Protein AF-A0A844I0W6-F1 (afdb_monomer_lite)

Radius of gyration: 35.74 Å; chains: 1; bounding box: 104×23×73 Å

Organism: NCBI:txid1033846

Foldseek 3Di:
DVVVVVVVVVVVVVVVVVVVCVVVPDDPPPPPPPPPPDDDDDDDDDPPCPDDDDDDDDPDDDPPDPDPDDDDDDPVPVVVVDPDDVQQVVLVVVCVVPVDCVSNDPVVPPD

Secondary structure (DSSP, 8-state):
-HHHHHHHHHHHHHHHHHHHHHHHH---------------------TT--S------PPPPPP-PPPPPPPPP-TT-HHHHSPPPHHHHHHHHHHHHH--GGGG-GGGG--

pLDDT: mean 70.68, std 12.09, range [37.16, 93.5]

Structure (mmCIF, N/CA/C/O backbone):
data_AF-A0A844I0W6-F1
#
_entry.id   AF-A0A844I0W6-F1
#
loop_
_atom_site.group_PDB
_atom_site.id
_atom_site.type_symbol
_atom_site.label_atom_id
_atom_site.label_alt_id
_atom_site.label_comp_id
_atom_site.label_asym_id
_atom_site.label_entity_id
_atom_site.label_seq_id
_atom_site.pdbx_PDB_ins_code
_atom_site.Cartn_x
_atom_site.Cartn_y
_atom_site.Cartn_z
_atom_site.occupancy
_atom_site.B_iso_or_equiv
_atom_site.auth_seq_id
_atom_site.auth_comp_id
_atom_site.auth_asym_id
_atom_site.auth_atom_id
_atom_site.pdbx_PDB_model_num
ATOM 1 N N . MET A 1 1 ? -77.695 -0.390 -29.516 1.00 56.06 1 MET A N 1
ATOM 2 C CA . MET A 1 1 ? -76.429 -1.145 -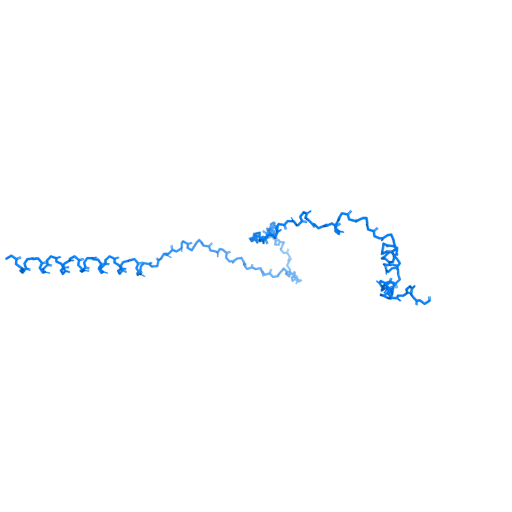29.345 1.00 56.06 1 MET A CA 1
ATOM 3 C C . MET A 1 1 ? -75.195 -0.254 -29.162 1.00 56.06 1 MET A C 1
ATOM 5 O O . MET A 1 1 ? -74.336 -0.632 -28.380 1.00 56.06 1 MET A O 1
ATOM 9 N N . VAL A 1 2 ? -75.105 0.920 -29.805 1.00 57.12 2 VAL A N 1
ATOM 10 C CA . VAL A 1 2 ? -73.915 1.806 -29.754 1.00 57.12 2 VAL A CA 1
ATOM 11 C C . VAL A 1 2 ? -73.642 2.415 -28.362 1.00 57.12 2 VAL A C 1
ATOM 13 O O . VAL A 1 2 ? -72.496 2.450 -27.922 1.00 57.12 2 VAL A O 1
ATOM 16 N N . GLU A 1 3 ? -74.681 2.816 -27.621 1.00 59.34 3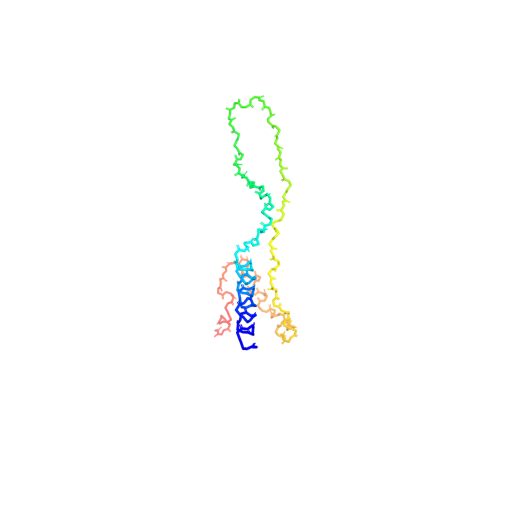 GLU A N 1
ATOM 17 C CA . GLU A 1 3 ? -74.526 3.442 -26.290 1.00 59.34 3 GLU A CA 1
ATOM 18 C C . GLU A 1 3 ? -73.941 2.495 -25.226 1.00 59.34 3 GLU A C 1
ATOM 20 O O . GLU A 1 3 ? -73.113 2.895 -24.409 1.00 59.34 3 GLU A O 1
ATOM 25 N N . ILE A 1 4 ? -74.288 1.204 -25.284 1.00 63.12 4 ILE A N 1
ATOM 26 C CA . ILE A 1 4 ? -73.790 0.187 -24.340 1.00 63.12 4 ILE A CA 1
ATOM 27 C C . ILE A 1 4 ? -72.282 -0.030 -24.531 1.00 63.12 4 ILE A C 1
ATOM 29 O O . ILE A 1 4 ? -71.539 -0.162 -23.560 1.00 63.12 4 ILE A O 1
ATOM 33 N N . GLN A 1 5 ? -71.806 -0.005 -25.780 1.00 65.12 5 GLN A N 1
ATOM 34 C CA . GLN A 1 5 ? -70.381 -0.144 -26.088 1.00 65.12 5 GLN A CA 1
ATOM 35 C C . GLN A 1 5 ? -69.571 1.070 -25.619 1.00 65.12 5 GLN A C 1
ATOM 37 O O . GLN A 1 5 ? -68.449 0.914 -25.138 1.00 65.12 5 GLN A O 1
ATOM 42 N N . LYS A 1 6 ? -70.144 2.276 -25.709 1.00 67.50 6 LYS A N 1
ATOM 43 C CA . LYS A 1 6 ? -69.513 3.510 -25.228 1.00 67.50 6 LYS A CA 1
ATOM 44 C C . LYS A 1 6 ? -69.402 3.526 -23.701 1.00 67.50 6 LYS A C 1
ATOM 46 O O . LYS A 1 6 ? -68.331 3.834 -23.178 1.00 67.50 6 LYS A O 1
ATOM 51 N N . ALA A 1 7 ? -70.461 3.111 -23.003 1.00 66.75 7 ALA A N 1
ATOM 52 C CA . ALA A 1 7 ? -70.459 2.965 -21.549 1.00 66.75 7 ALA A CA 1
ATOM 53 C C . ALA A 1 7 ? -69.437 1.914 -21.078 1.00 66.75 7 ALA A C 1
ATOM 55 O O . ALA A 1 7 ? -68.643 2.187 -20.180 1.00 66.75 7 ALA A O 1
ATOM 56 N N . ALA A 1 8 ? -69.373 0.754 -21.739 1.00 70.12 8 ALA A N 1
ATOM 57 C CA . ALA A 1 8 ? -68.413 -0.300 -21.402 1.00 70.12 8 ALA A CA 1
ATOM 58 C C . ALA A 1 8 ? -66.952 0.160 -21.556 1.00 70.12 8 ALA A C 1
ATOM 60 O O . ALA A 1 8 ? -66.110 -0.125 -20.704 1.00 70.12 8 ALA A O 1
ATOM 61 N N . LYS A 1 9 ? -66.649 0.928 -22.611 1.00 70.31 9 LYS A N 1
ATOM 62 C CA . LYS A 1 9 ? -65.301 1.459 -22.856 1.00 70.31 9 LYS A CA 1
ATOM 63 C C . LYS A 1 9 ? -64.896 2.512 -21.819 1.00 70.31 9 LYS A C 1
ATOM 65 O O . LYS A 1 9 ? -63.741 2.535 -21.402 1.00 70.31 9 LYS A O 1
ATOM 70 N N . ALA A 1 10 ? -65.842 3.343 -21.379 1.00 71.31 10 ALA A N 1
ATOM 71 C CA . ALA A 1 10 ? -65.614 4.334 -20.329 1.00 71.31 10 ALA A CA 1
ATOM 72 C C . ALA A 1 10 ? -65.351 3.678 -18.964 1.00 71.31 10 ALA A C 1
ATOM 74 O O . ALA A 1 10 ? -64.418 4.071 -18.268 1.00 71.31 10 ALA A O 1
ATOM 75 N N . VAL A 1 11 ? -66.111 2.634 -18.614 1.00 75.19 11 VAL A N 1
ATOM 76 C CA . VAL A 1 11 ? -65.903 1.867 -17.373 1.00 75.19 11 VAL A CA 1
ATOM 77 C C . VAL A 1 11 ? -64.550 1.158 -17.386 1.00 75.19 11 VAL A C 1
ATOM 79 O O . VAL A 1 11 ? -63.819 1.206 -16.399 1.00 75.19 11 VAL A O 1
ATOM 82 N N . PHE A 1 12 ? -64.174 0.559 -18.518 1.00 75.12 12 PHE A N 1
ATOM 83 C CA . PHE A 1 12 ? -62.869 -0.080 -18.661 1.00 75.12 12 PHE A CA 1
ATOM 84 C C . PHE A 1 12 ? -61.719 0.929 -18.529 1.00 75.12 12 PHE A C 1
ATOM 86 O O . PHE A 1 12 ? -60.763 0.683 -17.798 1.00 75.12 12 PHE A O 1
ATOM 93 N N . ALA A 1 13 ? -61.832 2.096 -19.172 1.00 73.19 13 ALA A N 1
ATOM 94 C CA . ALA A 1 13 ? -60.834 3.156 -19.054 1.00 73.19 13 ALA A CA 1
ATOM 95 C C . ALA A 1 13 ? -60.704 3.673 -17.610 1.00 73.19 13 ALA A C 1
ATOM 97 O O . ALA A 1 13 ? -59.589 3.880 -17.138 1.00 73.19 13 ALA A O 1
ATOM 98 N N . ALA A 1 14 ? -61.820 3.818 -16.887 1.00 72.19 14 ALA A N 1
ATOM 99 C CA . ALA A 1 14 ? -61.814 4.224 -15.484 1.00 72.19 14 ALA A CA 1
ATOM 100 C C . ALA A 1 14 ? -61.147 3.180 -14.572 1.00 72.19 14 ALA A C 1
ATOM 102 O O . ALA A 1 14 ? -60.375 3.550 -13.692 1.00 72.19 14 ALA A O 1
ATOM 103 N N . LEU A 1 15 ? -61.378 1.884 -14.813 1.00 76.06 15 LEU A N 1
ATOM 104 C CA . LEU A 1 15 ? -60.726 0.798 -14.070 1.00 76.06 15 LEU A CA 1
ATOM 105 C C . LEU A 1 15 ? -59.215 0.750 -14.314 1.00 76.06 15 LEU A C 1
ATOM 107 O O . LEU A 1 15 ? -58.450 0.595 -13.365 1.00 76.06 15 LEU A O 1
ATOM 111 N N . VAL A 1 16 ? -58.773 0.934 -15.562 1.00 75.31 16 VAL A N 1
ATOM 112 C CA . VAL A 1 16 ? -57.341 1.001 -15.896 1.00 75.31 16 VAL A CA 1
ATOM 113 C C . VAL A 1 16 ? -56.692 2.224 -15.252 1.00 75.31 16 VAL A C 1
ATOM 115 O O . VAL A 1 16 ? -55.604 2.115 -14.690 1.00 75.31 16 VAL A O 1
ATOM 118 N N . PHE A 1 17 ? -57.366 3.376 -15.275 1.00 70.50 17 PHE A N 1
ATOM 119 C CA . PHE A 1 17 ? -56.846 4.591 -14.654 1.00 70.50 17 PHE A CA 1
ATOM 120 C C . PHE A 1 17 ? -56.776 4.463 -13.126 1.00 70.50 17 PHE A C 1
ATOM 122 O O . PHE A 1 17 ? -55.766 4.828 -12.534 1.00 70.50 17 PHE A O 1
ATOM 129 N N . ALA A 1 18 ? -57.789 3.872 -12.486 1.00 69.19 18 ALA A N 1
ATOM 130 C CA . ALA A 1 18 ? -57.778 3.600 -11.049 1.00 69.19 18 ALA A CA 1
ATOM 131 C C . ALA A 1 18 ? -56.684 2.591 -10.657 1.00 69.19 18 ALA A C 1
ATOM 133 O O . ALA A 1 18 ? -55.966 2.812 -9.685 1.00 69.19 18 ALA A O 1
ATOM 134 N N . GLY A 1 19 ? -56.495 1.524 -11.441 1.00 63.62 19 GLY A N 1
ATOM 135 C CA . GLY A 1 19 ? -55.417 0.555 -11.222 1.00 63.62 19 GLY A CA 1
ATOM 136 C C . GLY A 1 19 ? -54.022 1.170 -11.367 1.00 63.62 19 GLY A C 1
ATOM 137 O O . GLY A 1 19 ? -53.134 0.875 -10.569 1.00 63.62 19 GLY A O 1
ATOM 138 N N . LEU A 1 20 ? -53.837 2.080 -12.330 1.00 66.19 20 LEU A N 1
ATOM 139 C CA . LEU A 1 20 ? -52.571 2.789 -12.523 1.00 66.19 20 LEU A CA 1
ATOM 140 C C . LEU A 1 20 ? -52.270 3.763 -11.370 1.00 66.19 20 LEU A C 1
ATOM 142 O O . LEU A 1 20 ? -51.120 3.876 -10.957 1.00 66.19 20 LEU A O 1
ATOM 146 N N . GLN A 1 21 ? -53.290 4.424 -10.812 1.00 59.97 21 GLN A N 1
ATOM 147 C CA . GLN A 1 21 ? -53.128 5.302 -9.645 1.00 59.97 21 GLN A CA 1
ATOM 148 C C . GLN A 1 21 ? -52.668 4.517 -8.404 1.00 59.97 21 GLN A C 1
ATOM 150 O O . GLN A 1 21 ? -51.812 4.995 -7.665 1.00 59.97 21 GLN A O 1
ATOM 155 N N . ILE A 1 22 ? -53.157 3.287 -8.204 1.00 59.69 22 ILE A N 1
ATOM 156 C CA . ILE A 1 22 ? -52.733 2.438 -7.076 1.00 59.69 22 ILE A CA 1
ATOM 157 C C . ILE A 1 22 ? -51.241 2.077 -7.183 1.00 59.69 22 ILE A C 1
ATOM 159 O O . ILE A 1 22 ? -50.545 2.104 -6.173 1.00 59.69 22 ILE A O 1
ATOM 163 N N . LEU A 1 23 ? -50.726 1.823 -8.393 1.00 58.31 23 LEU A N 1
ATOM 16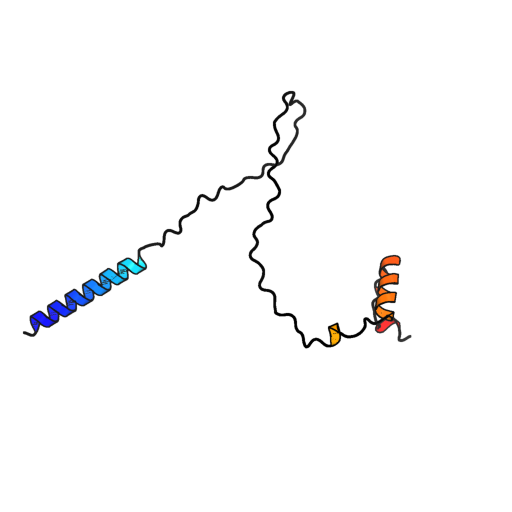4 C CA . LEU A 1 23 ? -49.310 1.493 -8.609 1.00 58.31 23 LEU A CA 1
ATOM 165 C C . LEU A 1 23 ? -48.365 2.688 -8.375 1.00 58.31 23 LEU A C 1
ATOM 167 O O . LEU A 1 23 ? -47.212 2.494 -8.000 1.00 58.31 23 LEU A O 1
ATOM 171 N N . VAL A 1 24 ? -48.838 3.918 -8.601 1.00 59.16 24 VAL A N 1
ATOM 172 C CA . VAL A 1 24 ? -48.026 5.140 -8.448 1.00 59.16 24 VAL A CA 1
ATOM 173 C C . VAL A 1 24 ? -48.045 5.671 -7.010 1.00 59.16 24 VAL A C 1
ATOM 175 O O . VAL A 1 24 ? -47.079 6.300 -6.584 1.00 59.16 24 VAL A O 1
ATOM 178 N N . ILE A 1 25 ? -49.122 5.431 -6.252 1.00 58.34 25 ILE A N 1
ATOM 179 C CA . ILE A 1 25 ? -49.329 6.065 -4.939 1.00 58.34 25 ILE A CA 1
ATOM 180 C C . ILE A 1 25 ? -48.863 5.193 -3.771 1.00 58.34 25 ILE A C 1
ATOM 182 O O . ILE A 1 25 ? -48.655 5.736 -2.692 1.00 58.34 25 ILE A O 1
ATOM 186 N N . THR A 1 26 ? -48.657 3.880 -3.925 1.00 54.25 26 THR A N 1
ATOM 187 C CA . THR A 1 26 ? -48.093 3.086 -2.822 1.00 54.25 26 THR A CA 1
ATOM 188 C C . THR A 1 26 ? -46.592 3.352 -2.701 1.00 54.25 26 THR A C 1
ATOM 190 O O . THR A 1 26 ? -45.833 2.836 -3.529 1.00 54.25 26 THR A O 1
ATOM 193 N N . PRO A 1 27 ? -46.109 4.101 -1.686 1.00 54.03 27 PRO A N 1
ATOM 194 C CA . PRO A 1 27 ? -44.705 4.009 -1.343 1.00 54.03 27 PRO A CA 1
ATOM 195 C C . PRO A 1 27 ? -44.461 2.555 -0.945 1.00 54.03 27 PRO A C 1
ATOM 197 O O . PRO A 1 27 ? -45.116 2.038 -0.041 1.00 54.03 27 PRO A O 1
ATOM 200 N N . VAL A 1 28 ? -43.534 1.880 -1.623 1.00 56.25 28 VAL A N 1
ATOM 201 C CA . VAL A 1 28 ? -42.907 0.690 -1.052 1.00 56.25 28 VAL A CA 1
ATOM 202 C C . VAL A 1 28 ? -42.282 1.169 0.251 1.00 56.25 28 VAL A C 1
ATOM 204 O O . VAL A 1 28 ? -41.243 1.829 0.250 1.00 56.25 28 VAL A O 1
ATOM 207 N N . GLN A 1 29 ? -42.975 0.925 1.360 1.00 51.34 29 GLN A N 1
ATOM 208 C CA . GLN A 1 29 ? -42.418 1.060 2.690 1.00 51.34 29 GLN A CA 1
ATOM 209 C C . GLN A 1 29 ? -41.348 -0.018 2.777 1.00 51.34 29 GLN A C 1
ATOM 211 O O . GLN A 1 29 ? -41.624 -1.172 3.092 1.00 51.34 29 GLN A O 1
ATOM 216 N N . ALA A 1 30 ? -40.129 0.355 2.384 1.00 50.69 30 ALA A N 1
ATOM 217 C CA . ALA A 1 30 ? -38.946 -0.372 2.781 1.00 50.69 30 ALA A CA 1
ATOM 218 C C . ALA A 1 30 ? -39.043 -0.504 4.299 1.00 50.69 30 ALA A C 1
ATOM 220 O O . ALA A 1 30 ? -39.155 0.513 4.987 1.00 50.69 30 ALA A O 1
ATOM 221 N N . ASP A 1 31 ? -39.098 -1.746 4.774 1.00 51.78 31 ASP A N 1
ATOM 222 C CA . ASP A 1 31 ? -38.991 -2.089 6.182 1.00 51.78 31 ASP A CA 1
ATOM 223 C C . ASP A 1 31 ? -37.763 -1.349 6.715 1.00 51.78 31 ASP A C 1
ATOM 225 O O . ASP A 1 31 ? -36.620 -1.675 6.380 1.00 51.78 31 ASP A O 1
ATOM 229 N N . GLN A 1 32 ? -38.008 -0.242 7.419 1.00 51.03 32 GLN A N 1
ATOM 230 C CA . GLN A 1 32 ? -36.977 0.528 8.090 1.00 51.03 32 GLN A CA 1
ATOM 231 C C . GLN A 1 32 ? -36.606 -0.304 9.305 1.00 51.03 32 GLN A C 1
ATOM 233 O O . GLN A 1 32 ? -37.030 -0.015 10.420 1.00 51.03 32 GLN A O 1
ATOM 238 N N . GLY A 1 33 ? -35.865 -1.386 9.043 1.00 52.41 33 GLY A N 1
ATOM 239 C CA . GLY A 1 33 ? -35.217 -2.181 10.062 1.00 52.41 33 GLY A CA 1
ATOM 240 C C . GLY A 1 33 ? -34.519 -1.208 10.989 1.00 52.41 33 GLY A C 1
ATOM 241 O O . GLY A 1 33 ? -33.699 -0.408 10.539 1.00 52.41 33 GLY A O 1
ATOM 242 N N . ASP A 1 34 ? -34.957 -1.236 12.240 1.00 54.75 34 ASP A N 1
ATOM 243 C CA . ASP A 1 34 ? -34.585 -0.342 13.321 1.00 54.75 34 ASP A CA 1
ATOM 244 C C . ASP A 1 34 ? -33.062 -0.152 13.322 1.00 54.75 34 ASP A C 1
ATOM 246 O O . ASP A 1 34 ? -32.299 -1.015 13.768 1.00 54.75 34 ASP A O 1
ATOM 250 N N . THR A 1 35 ? -32.579 0.927 12.697 1.00 59.16 35 THR A N 1
ATOM 251 C CA . THR A 1 35 ? -31.144 1.178 12.609 1.00 59.16 35 THR A CA 1
ATOM 252 C C . THR A 1 35 ? -30.717 1.635 13.990 1.00 59.16 35 THR A C 1
ATOM 254 O O . THR A 1 35 ? -30.812 2.823 14.304 1.00 59.16 35 THR A O 1
ATOM 257 N N . VAL A 1 36 ? -30.283 0.691 14.827 1.00 64.88 36 VAL A N 1
ATOM 258 C CA . VAL A 1 36 ? -29.679 0.971 16.130 1.00 64.88 36 VAL A CA 1
ATOM 259 C C . VAL A 1 36 ? -28.501 1.911 15.890 1.00 64.88 36 VAL A C 1
ATOM 261 O O . VAL A 1 36 ? -27.429 1.518 15.428 1.00 64.88 36 VAL A O 1
ATOM 264 N N . ARG A 1 37 ? -28.734 3.200 16.127 1.00 60.94 37 ARG A N 1
ATOM 265 C CA . ARG A 1 37 ? -27.769 4.259 15.864 1.00 60.94 37 ARG A CA 1
ATOM 266 C C . ARG A 1 37 ? -26.794 4.281 17.035 1.00 60.94 37 ARG A C 1
ATOM 268 O O . ARG A 1 37 ? -27.050 4.914 18.051 1.00 60.94 37 ARG A O 1
ATOM 275 N N . LEU A 1 38 ? -25.706 3.527 16.907 1.00 66.00 38 LEU A N 1
ATOM 276 C CA . LEU A 1 38 ? -24.659 3.446 17.923 1.00 66.00 38 LEU A CA 1
ATOM 277 C C . LEU A 1 38 ? -23.935 4.801 18.016 1.00 66.00 38 LEU A C 1
ATOM 279 O O . LEU A 1 38 ? -23.249 5.205 17.076 1.00 66.00 38 LEU A O 1
ATOM 283 N N . SER A 1 39 ? -24.107 5.520 19.128 1.00 62.66 39 SER A N 1
ATOM 284 C CA . SER A 1 39 ? -23.324 6.715 19.453 1.00 62.66 39 SER A CA 1
ATOM 285 C C . SER A 1 39 ? -22.046 6.304 20.178 1.00 62.66 39 SER A C 1
ATOM 287 O O . SER A 1 39 ? -22.084 5.581 21.170 1.00 62.66 39 SER A O 1
ATOM 289 N N . VAL A 1 40 ? -20.900 6.753 19.669 1.00 62.66 40 VAL A N 1
ATOM 290 C CA . VAL A 1 40 ? -19.599 6.535 20.307 1.00 62.66 40 VAL A CA 1
ATOM 291 C C . VAL A 1 40 ? -19.267 7.783 21.112 1.00 62.66 40 VAL A C 1
ATOM 293 O O . VAL A 1 40 ? -18.948 8.823 20.539 1.00 62.66 40 VAL A O 1
ATOM 296 N N . GLU A 1 41 ? -19.362 7.688 22.433 1.00 65.69 41 GLU A N 1
ATOM 297 C CA . GLU A 1 41 ? -18.872 8.717 23.349 1.00 65.69 41 GLU A CA 1
ATOM 298 C C . GLU A 1 41 ? -17.437 8.371 23.774 1.00 65.69 41 GLU A C 1
ATOM 300 O O . GLU A 1 41 ? -17.087 7.202 23.950 1.00 65.69 41 GLU A O 1
ATOM 305 N N . GLY A 1 42 ? -16.570 9.382 23.873 1.00 60.62 42 GLY A N 1
ATOM 306 C CA . GLY A 1 42 ? -15.176 9.187 24.268 1.00 60.62 42 GLY A CA 1
ATOM 307 C C . GLY A 1 42 ? -15.062 8.726 25.723 1.00 60.62 42 GLY A C 1
ATOM 308 O O . GLY A 1 42 ? -15.730 9.262 26.601 1.00 60.62 42 GLY A O 1
ATOM 309 N N . LEU A 1 43 ? -14.190 7.751 25.987 1.00 67.38 43 LEU A N 1
ATOM 310 C CA . LEU A 1 43 ? -13.891 7.293 27.344 1.00 67.38 43 LEU A CA 1
ATOM 311 C C . LEU A 1 43 ? -12.962 8.306 28.027 1.00 67.38 43 LEU A C 1
ATOM 313 O O . LEU A 1 43 ? -11.809 8.455 27.623 1.00 67.38 43 LEU A O 1
ATOM 317 N N . SER A 1 44 ? -13.439 8.987 29.069 1.00 61.78 44 SER A N 1
ATOM 318 C CA . SER A 1 44 ? -12.604 9.830 29.932 1.00 61.78 44 SER A CA 1
ATOM 319 C C . SER A 1 44 ? -12.677 9.348 31.376 1.00 61.78 44 SER A C 1
ATOM 321 O O . SER A 1 44 ? -13.772 9.194 31.908 1.00 61.78 44 SER A O 1
ATOM 323 N N . ALA A 1 45 ? -11.528 9.158 32.022 1.00 66.56 45 ALA A N 1
ATOM 324 C CA . ALA A 1 45 ? -11.465 8.933 33.461 1.00 66.56 45 ALA A CA 1
ATOM 325 C C . ALA A 1 45 ? -11.408 10.293 34.179 1.00 66.56 45 ALA A C 1
ATOM 327 O O . ALA A 1 45 ? -10.452 11.047 33.989 1.00 66.56 45 ALA A O 1
ATOM 328 N N . SER A 1 46 ? -12.418 10.626 34.984 1.00 60.09 46 SER A N 1
ATOM 329 C CA . SER A 1 46 ? -12.352 11.768 35.904 1.00 60.09 46 SER A CA 1
ATOM 330 C C . SER A 1 46 ? -11.715 11.339 37.226 1.00 60.09 46 SER A C 1
ATOM 332 O O . SER A 1 46 ? -12.062 10.296 37.778 1.00 60.09 46 SER A O 1
ATOM 334 N N . LEU A 1 47 ? -10.788 12.146 37.750 1.00 51.31 47 LEU A N 1
ATOM 335 C CA . LEU A 1 47 ? -10.173 11.919 39.060 1.00 51.31 47 LEU A CA 1
ATOM 336 C C . LEU A 1 47 ? -11.273 12.001 40.143 1.00 51.31 47 LEU A C 1
ATOM 338 O O . LEU A 1 47 ? -11.822 13.081 40.355 1.00 51.31 47 LEU A O 1
ATOM 342 N N . GLY A 1 48 ? -11.626 10.878 40.780 1.00 61.59 48 GLY A N 1
ATOM 343 C CA . GLY A 1 48 ? -12.676 10.807 41.813 1.00 61.59 48 GLY A CA 1
ATOM 3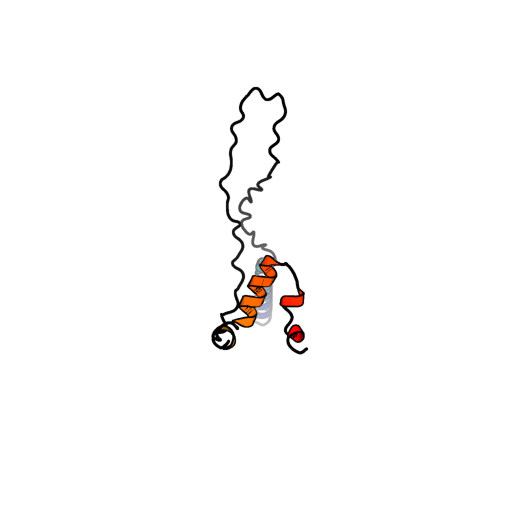44 C C . GLY A 1 48 ? -13.724 9.696 41.646 1.00 61.59 48 GLY A C 1
ATOM 345 O O . GLY A 1 48 ? -14.652 9.625 42.445 1.00 61.59 48 GLY A O 1
ATOM 346 N N . GLU A 1 49 ? -13.613 8.833 40.631 1.00 61.53 49 GLU A N 1
ATOM 347 C CA . GLU A 1 49 ? -14.463 7.638 40.529 1.00 61.53 49 GLU A CA 1
ATOM 348 C C . GLU A 1 49 ? -13.927 6.511 41.430 1.00 61.53 49 GLU A C 1
ATOM 350 O O . GLU A 1 49 ? -13.160 5.663 40.983 1.00 61.53 49 GLU A O 1
ATOM 355 N N . ASP A 1 50 ? -14.313 6.513 42.710 1.00 64.56 50 ASP A N 1
ATOM 356 C CA . ASP A 1 50 ? -13.978 5.443 43.676 1.00 64.56 50 ASP A CA 1
ATOM 357 C C . ASP A 1 50 ? -14.756 4.129 43.423 1.00 64.56 50 ASP A C 1
ATOM 359 O O . ASP A 1 50 ? -14.463 3.100 44.032 1.00 64.56 50 ASP A O 1
ATOM 363 N N . GLU A 1 51 ? -15.724 4.133 42.499 1.00 63.00 51 GLU A N 1
ATOM 364 C CA . GLU A 1 51 ? -16.512 2.959 42.109 1.00 63.00 51 GLU A CA 1
ATOM 365 C C . GLU A 1 51 ? -16.073 2.462 40.714 1.00 63.00 51 GLU A C 1
ATOM 367 O O . GLU A 1 51 ? -16.188 3.207 39.732 1.00 63.00 51 GLU A O 1
ATOM 372 N N . PRO A 1 52 ? -15.586 1.215 40.565 1.00 63.75 52 PRO A N 1
ATOM 373 C CA . PRO A 1 52 ? -15.155 0.700 39.271 1.00 63.75 52 PRO A CA 1
ATOM 374 C C . PRO A 1 52 ? -16.356 0.505 38.335 1.00 63.75 52 PRO A C 1
ATOM 376 O O . PRO A 1 52 ? -17.179 -0.394 38.521 1.00 63.75 52 PRO A O 1
ATOM 379 N N . ARG A 1 53 ? -16.448 1.312 37.273 1.00 66.69 53 ARG A N 1
ATOM 380 C CA . ARG A 1 53 ? -17.438 1.099 36.208 1.00 66.69 53 ARG A CA 1
ATOM 381 C C . ARG A 1 53 ? -17.050 -0.113 35.356 1.00 66.69 53 ARG A C 1
ATOM 383 O O . ARG A 1 53 ? -15.906 -0.239 34.920 1.00 66.69 53 ARG A O 1
ATOM 390 N N . VAL A 1 54 ? -18.013 -0.991 35.065 1.00 72.81 54 VAL A N 1
ATOM 391 C CA . VAL A 1 54 ? -17.814 -2.101 34.118 1.00 72.81 54 VAL A CA 1
ATOM 392 C C . VAL A 1 54 ? -17.759 -1.538 32.698 1.00 72.81 54 VAL A C 1
ATOM 394 O O . VAL A 1 54 ? -18.752 -1.030 32.177 1.00 72.81 54 VAL A O 1
ATOM 397 N N . LEU A 1 55 ? -16.586 -1.627 32.072 1.00 69.81 55 LEU A N 1
ATOM 398 C CA . LEU A 1 55 ? -16.360 -1.193 30.698 1.00 69.81 55 LEU A CA 1
ATOM 399 C C . LEU A 1 55 ? -16.814 -2.285 29.718 1.00 69.81 55 LEU A C 1
ATOM 401 O O . LEU A 1 55 ? -16.154 -3.314 29.570 1.00 69.81 55 LEU A O 1
ATOM 405 N N . TYR A 1 56 ? -17.916 -2.049 29.009 1.00 67.62 56 TYR A N 1
ATOM 406 C CA . TYR A 1 56 ? -18.352 -2.920 27.918 1.00 67.62 56 TYR A CA 1
ATOM 407 C C . TYR A 1 56 ? -17.651 -2.519 26.616 1.00 67.62 56 TYR A C 1
ATOM 409 O O . TYR A 1 56 ? -18.126 -1.662 25.873 1.00 67.62 56 TYR A O 1
ATOM 417 N N . ILE A 1 57 ? -16.501 -3.138 26.335 1.00 76.19 57 ILE A N 1
ATOM 418 C CA . ILE A 1 57 ? -15.835 -3.005 25.035 1.00 76.19 57 ILE A CA 1
ATOM 419 C C . ILE A 1 57 ? -16.573 -3.891 24.034 1.00 76.19 57 ILE A C 1
ATOM 421 O O . ILE A 1 57 ? -16.562 -5.118 24.151 1.00 76.19 57 ILE A O 1
ATOM 425 N N . LEU A 1 58 ? -17.198 -3.278 23.031 1.00 75.50 58 LEU A N 1
ATOM 426 C CA . LEU A 1 58 ? -17.732 -4.032 21.904 1.00 75.50 58 LEU A CA 1
ATOM 427 C C . LEU A 1 58 ? -16.566 -4.584 21.068 1.00 75.50 58 LEU A C 1
ATOM 429 O O . LEU A 1 58 ? -15.610 -3.848 20.799 1.00 75.50 58 LEU A O 1
ATOM 433 N N . PRO A 1 59 ? -16.613 -5.857 20.638 1.00 79.75 59 PRO A N 1
ATOM 434 C CA . PRO A 1 59 ? -15.597 -6.395 19.748 1.00 79.75 59 PRO A CA 1
ATOM 435 C C . PRO A 1 59 ? -15.582 -5.588 18.449 1.00 79.75 59 PRO A C 1
ATOM 437 O O . PRO A 1 59 ? -16.635 -5.209 17.932 1.00 79.75 59 PRO A O 1
ATOM 440 N N . TRP A 1 60 ? -14.385 -5.337 17.916 1.00 76.56 60 TRP A N 1
ATOM 441 C CA . TRP A 1 60 ? -14.224 -4.662 16.632 1.00 76.56 60 TRP A CA 1
ATOM 442 C C . TRP A 1 60 ? -15.062 -5.364 15.558 1.00 76.56 60 TRP A C 1
ATOM 444 O O . TRP A 1 60 ? -14.827 -6.530 15.234 1.00 76.56 60 TRP A O 1
ATOM 454 N N . GLN A 1 61 ? -16.026 -4.643 14.991 1.00 77.00 61 GLN A N 1
ATOM 455 C CA . GLN A 1 61 ? -16.766 -5.086 13.819 1.00 77.00 61 GLN A CA 1
ATOM 456 C C . GLN A 1 61 ? -16.153 -4.417 12.598 1.00 77.00 61 GLN A C 1
ATOM 458 O O . GLN A 1 61 ? -16.143 -3.191 12.487 1.00 77.00 61 GLN A O 1
ATOM 463 N N . ALA A 1 62 ? -15.624 -5.223 11.676 1.00 79.56 62 ALA A N 1
ATOM 464 C CA . ALA A 1 62 ? -15.164 -4.690 10.407 1.00 79.56 62 ALA A CA 1
ATOM 465 C C . ALA A 1 62 ? -16.361 -4.043 9.690 1.00 79.56 62 ALA A C 1
ATOM 467 O O . ALA A 1 62 ? -17.412 -4.683 9.586 1.00 79.56 62 ALA A O 1
ATOM 468 N N . PRO A 1 63 ? -16.232 -2.805 9.189 1.00 75.38 63 PRO A N 1
ATOM 469 C CA . PRO A 1 63 ? -17.300 -2.207 8.409 1.00 75.38 63 PRO A CA 1
ATOM 470 C C . PRO A 1 63 ? -17.580 -3.110 7.205 1.00 75.38 63 PRO A C 1
ATOM 472 O O . PRO A 1 63 ? -16.658 -3.482 6.472 1.00 75.38 63 PRO A O 1
ATOM 475 N N . SER A 1 64 ? -18.847 -3.470 6.994 1.00 78.12 64 SER A N 1
ATOM 476 C CA . SER A 1 64 ? -19.295 -4.227 5.824 1.00 78.12 64 SER A CA 1
ATOM 477 C C . SER A 1 64 ? -19.329 -3.310 4.602 1.00 78.12 64 SER A C 1
ATOM 479 O O . SER A 1 64 ? -20.373 -3.011 4.028 1.00 78.12 64 SER A O 1
ATOM 481 N N . LEU A 1 65 ? -18.159 -2.810 4.204 1.00 77.06 65 LEU A N 1
ATOM 482 C CA . LEU A 1 65 ? -18.049 -2.062 2.965 1.00 77.06 65 LEU A CA 1
ATOM 483 C C . LEU A 1 65 ? -18.375 -3.008 1.807 1.00 77.06 65 LEU A C 1
ATOM 485 O O . LEU A 1 65 ? -17.805 -4.106 1.736 1.00 77.06 65 LEU A O 1
ATOM 489 N N . PRO A 1 66 ? -19.267 -2.607 0.885 1.00 78.94 66 PRO A N 1
ATOM 490 C CA . PRO A 1 66 ? -19.502 -3.388 -0.310 1.00 78.94 66 PRO A CA 1
ATOM 491 C C . PRO A 1 66 ? -18.172 -3.545 -1.039 1.00 78.94 66 PRO A C 1
ATOM 493 O O . PRO A 1 66 ? -17.383 -2.604 -1.177 1.00 78.94 66 PRO A O 1
ATOM 496 N N . ARG A 1 67 ? -17.900 -4.773 -1.474 1.00 77.50 67 ARG A N 1
ATOM 497 C CA . ARG A 1 67 ? -16.662 -5.093 -2.173 1.00 77.50 67 ARG A CA 1
ATOM 498 C C . ARG A 1 67 ? -16.594 -4.214 -3.422 1.00 77.50 67 ARG A C 1
ATOM 500 O O . ARG A 1 67 ? -17.472 -4.294 -4.278 1.00 77.50 67 ARG A O 1
ATOM 507 N N . ARG A 1 68 ? -15.567 -3.362 -3.520 1.00 82.06 68 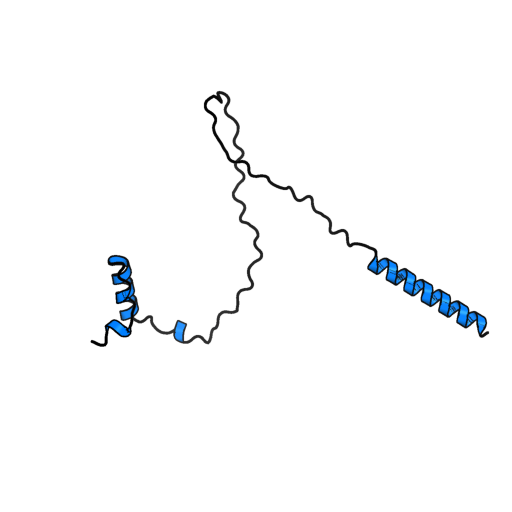ARG A N 1
ATOM 508 C CA . ARG A 1 68 ? -15.333 -2.556 -4.726 1.00 82.06 68 ARG A CA 1
ATOM 509 C C . ARG A 1 68 ? -15.262 -3.504 -5.932 1.00 82.06 68 ARG A C 1
ATOM 511 O O . ARG A 1 68 ? -14.513 -4.484 -5.833 1.00 82.06 68 ARG A O 1
ATOM 518 N N . PRO A 1 69 ? -15.971 -3.236 -7.044 1.00 86.19 69 PRO A N 1
ATOM 519 C CA . PRO A 1 69 ? -15.760 -3.988 -8.273 1.00 86.19 69 PRO A CA 1
ATOM 520 C C . PRO A 1 69 ? -14.288 -3.834 -8.662 1.00 86.19 69 PRO A C 1
ATOM 522 O O . PRO A 1 69 ? -13.789 -2.718 -8.829 1.00 86.19 69 PRO A O 1
ATOM 525 N N . ARG A 1 70 ? -13.564 -4.952 -8.687 1.00 80.75 70 ARG A N 1
ATOM 526 C CA . ARG A 1 70 ? -12.187 -4.991 -9.175 1.00 80.75 70 ARG A CA 1
ATOM 527 C C . ARG A 1 70 ? -12.261 -5.186 -10.683 1.00 80.75 70 ARG A C 1
ATOM 529 O O . ARG A 1 70 ? -13.073 -5.983 -11.137 1.00 80.75 70 ARG A O 1
ATOM 536 N N . ALA A 1 71 ? -11.449 -4.440 -11.424 1.00 83.38 71 ALA A N 1
ATOM 537 C CA . ALA A 1 71 ? -11.198 -4.775 -12.817 1.00 83.38 71 ALA A CA 1
ATOM 538 C C . ALA A 1 71 ? -10.523 -6.152 -12.877 1.00 83.38 71 ALA A C 1
ATOM 540 O O . ALA A 1 71 ? -9.777 -6.505 -11.955 1.00 83.38 71 ALA A O 1
ATOM 541 N N . ASP A 1 72 ? -10.798 -6.904 -13.937 1.00 82.31 72 ASP A N 1
ATOM 542 C CA . ASP A 1 72 ? -10.129 -8.176 -14.175 1.00 82.31 72 ASP A CA 1
ATOM 543 C C . ASP A 1 72 ? -8.624 -7.954 -14.353 1.00 82.31 72 ASP A C 1
ATOM 545 O O . ASP A 1 72 ? -8.175 -6.907 -14.835 1.00 82.31 72 ASP A O 1
ATOM 549 N N . LEU A 1 73 ? -7.837 -8.922 -13.882 1.00 75.88 73 LEU A N 1
ATOM 550 C CA . LEU A 1 73 ? -6.390 -8.884 -14.028 1.00 75.88 73 LEU A CA 1
ATOM 551 C C . LEU A 1 73 ? -6.059 -8.961 -15.522 1.00 75.88 73 LEU A C 1
ATOM 553 O O . LEU A 1 73 ? -6.541 -9.851 -16.216 1.00 75.88 73 LEU A O 1
ATOM 557 N N . ASN A 1 74 ? -5.262 -8.014 -16.017 1.00 78.31 74 ASN A N 1
ATOM 558 C CA . ASN A 1 74 ? -4.805 -8.057 -17.398 1.00 78.31 74 ASN A CA 1
ATOM 559 C C . ASN A 1 74 ? -3.726 -9.139 -17.545 1.00 78.31 74 ASN A C 1
ATOM 561 O O . ASN A 1 74 ? -2.564 -8.903 -17.212 1.00 78.31 74 ASN A O 1
ATOM 565 N N . ASP A 1 75 ? -4.117 -10.307 -18.048 1.00 74.06 75 ASP A N 1
ATOM 566 C CA . ASP A 1 75 ? -3.209 -11.430 -18.308 1.00 74.06 75 ASP A CA 1
ATOM 567 C C . ASP A 1 75 ? -2.270 -11.170 -19.504 1.00 74.06 75 ASP A C 1
ATOM 569 O O . ASP A 1 75 ? -1.253 -11.844 -19.665 1.00 74.06 75 ASP A O 1
ATOM 573 N N . GLU A 1 76 ? -2.561 -10.151 -20.319 1.00 82.44 76 GLU A N 1
ATOM 574 C CA . GLU A 1 76 ? -1.752 -9.736 -21.470 1.00 82.44 76 GLU A CA 1
ATOM 575 C C . GLU A 1 76 ? -0.726 -8.648 -21.123 1.00 82.44 76 GLU A C 1
ATOM 577 O O . GLU A 1 76 ? -0.293 -7.922 -22.011 1.00 82.44 76 GLU A O 1
ATOM 582 N N . ALA A 1 77 ? -0.353 -8.482 -19.851 1.00 72.06 77 ALA A N 1
ATOM 583 C CA . ALA A 1 77 ? 0.615 -7.478 -19.402 1.00 72.06 77 ALA A CA 1
ATOM 584 C C . ALA A 1 77 ? 2.051 -8.057 -19.366 1.00 72.06 77 ALA A C 1
ATOM 586 O O . ALA A 1 77 ? 2.534 -8.450 -18.295 1.00 72.06 77 ALA A O 1
ATOM 587 N N . PRO A 1 78 ? 2.782 -8.144 -20.503 1.00 70.81 78 PRO A N 1
ATOM 588 C CA . PRO A 1 78 ? 4.112 -8.748 -20.559 1.00 70.81 78 PRO A CA 1
ATOM 589 C C . PRO A 1 78 ? 5.126 -8.023 -19.671 1.00 70.81 78 PRO A C 1
ATOM 591 O O . PRO A 1 78 ? 6.125 -8.617 -19.277 1.00 70.81 78 PRO A O 1
ATOM 594 N N . GLU A 1 79 ? 4.899 -6.752 -19.345 1.00 72.50 79 GLU A N 1
ATOM 595 C CA . GLU A 1 79 ? 5.705 -5.969 -18.412 1.00 72.50 79 GLU A CA 1
ATOM 596 C C . GLU A 1 79 ? 5.683 -6.507 -16.977 1.00 72.50 79 GLU A C 1
ATOM 598 O O . GLU A 1 79 ? 6.664 -6.311 -16.266 1.00 72.50 79 GLU A O 1
ATOM 603 N N . LEU A 1 80 ? 4.629 -7.226 -16.568 1.00 70.25 80 LEU A N 1
ATOM 604 C CA . LEU A 1 80 ? 4.537 -7.856 -15.245 1.00 70.25 80 LEU A CA 1
ATOM 605 C C . LEU A 1 80 ? 5.309 -9.178 -15.166 1.00 70.25 80 LEU A C 1
ATOM 607 O O . LEU A 1 80 ? 5.684 -9.611 -14.079 1.00 70.25 80 LEU A O 1
ATOM 611 N N . VAL A 1 81 ? 5.551 -9.815 -16.315 1.00 74.12 81 VAL A N 1
ATOM 612 C CA . VAL A 1 81 ? 6.325 -11.064 -16.427 1.00 74.12 81 VAL A CA 1
ATOM 613 C C . VAL A 1 81 ? 7.822 -10.778 -16.587 1.00 74.12 81 VAL A C 1
ATOM 615 O O . VAL A 1 81 ? 8.658 -11.647 -16.335 1.00 74.12 81 VAL A O 1
ATOM 618 N N . ARG A 1 82 ? 8.193 -9.561 -17.006 1.00 72.25 82 ARG A N 1
ATOM 619 C CA . ARG A 1 82 ? 9.600 -9.194 -17.193 1.00 72.25 82 ARG A CA 1
ATOM 620 C C . ARG A 1 82 ? 10.351 -9.247 -15.859 1.00 72.25 82 ARG A C 1
ATOM 622 O O . ARG A 1 82 ? 9.850 -8.731 -14.860 1.00 72.25 82 ARG A O 1
ATOM 629 N N . PRO A 1 83 ? 11.573 -9.814 -15.839 1.00 68.25 83 PRO A N 1
ATOM 630 C CA . PRO A 1 83 ? 12.438 -9.730 -14.673 1.00 68.25 83 PRO A CA 1
ATOM 631 C C . PRO A 1 83 ? 12.608 -8.272 -14.251 1.00 68.25 83 PRO A C 1
ATOM 633 O O . PRO A 1 83 ? 12.862 -7.406 -15.093 1.00 68.25 83 PRO A O 1
ATOM 636 N N . ALA A 1 84 ? 12.463 -8.005 -12.953 1.00 76.12 84 ALA A N 1
ATOM 637 C CA . ALA A 1 84 ? 12.724 -6.683 -12.406 1.00 76.12 84 ALA A CA 1
ATOM 638 C C . ALA A 1 84 ? 14.167 -6.264 -12.737 1.00 76.12 84 ALA A C 1
ATOM 640 O O . ALA A 1 84 ? 15.097 -7.051 -12.560 1.00 76.12 84 ALA A O 1
ATOM 641 N N . ASP A 1 85 ? 14.350 -5.033 -13.222 1.00 84.00 85 ASP A N 1
ATOM 642 C CA . ASP A 1 85 ? 15.675 -4.491 -13.532 1.00 84.00 85 ASP A CA 1
ATOM 643 C C . ASP A 1 85 ? 16.542 -4.475 -12.253 1.00 84.00 85 ASP A C 1
ATOM 645 O O . ASP A 1 85 ? 16.194 -3.774 -11.291 1.00 84.00 85 ASP A O 1
ATOM 649 N N . PRO A 1 86 ? 17.667 -5.218 -12.206 1.00 85.38 86 PRO A N 1
ATOM 650 C CA . PRO A 1 86 ? 18.511 -5.288 -11.015 1.00 85.38 86 PRO A CA 1
ATOM 651 C C . PRO A 1 86 ? 19.079 -3.917 -10.631 1.00 85.38 86 PRO A C 1
ATOM 653 O O . PRO A 1 86 ? 19.267 -3.634 -9.447 1.00 85.38 86 PRO A O 1
ATOM 656 N N . VAL A 1 87 ? 19.296 -3.028 -11.606 1.00 87.88 87 VAL A N 1
ATOM 657 C CA . VAL A 1 87 ? 19.788 -1.670 -11.353 1.00 87.88 87 VAL A CA 1
ATOM 658 C C . VAL A 1 87 ? 18.717 -0.833 -10.653 1.00 87.88 87 VAL A C 1
ATOM 660 O O . VAL A 1 87 ? 19.020 -0.089 -9.718 1.00 87.88 87 VAL A O 1
ATOM 663 N N . ALA A 1 88 ? 17.452 -0.972 -11.052 1.00 84.88 88 ALA A N 1
ATOM 664 C CA . ALA A 1 88 ? 16.332 -0.307 -10.391 1.00 84.88 88 ALA A CA 1
ATOM 665 C C . ALA A 1 88 ? 16.133 -0.792 -8.943 1.00 84.88 88 ALA A C 1
ATOM 667 O O . ALA A 1 88 ? 15.805 0.020 -8.069 1.00 84.88 88 ALA A O 1
ATOM 668 N N . MET A 1 89 ? 16.372 -2.082 -8.674 1.00 88.00 89 MET A N 1
ATOM 669 C CA . MET A 1 89 ? 16.339 -2.643 -7.317 1.00 88.00 89 MET A CA 1
ATOM 670 C C . MET A 1 89 ? 17.464 -2.091 -6.435 1.00 88.00 89 MET A C 1
ATOM 672 O O . MET A 1 89 ? 17.208 -1.669 -5.306 1.00 88.00 89 MET A O 1
ATOM 676 N N . GLU A 1 90 ? 18.690 -2.027 -6.954 1.00 89.62 90 GLU A N 1
ATOM 677 C CA . GLU A 1 90 ? 19.839 -1.491 -6.217 1.00 89.62 90 GLU A CA 1
ATOM 678 C C . GLU A 1 90 ? 19.676 0.008 -5.916 1.00 89.62 90 GLU A C 1
ATOM 680 O O . GLU A 1 90 ? 19.927 0.465 -4.800 1.00 89.62 90 GLU A O 1
ATOM 685 N N . ARG A 1 91 ? 19.137 0.778 -6.868 1.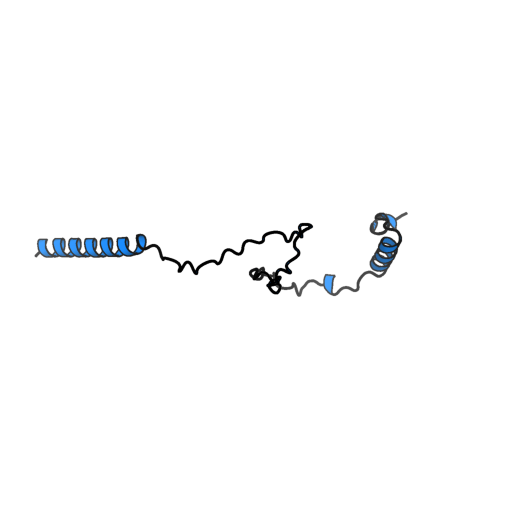00 89.56 91 ARG A N 1
ATOM 686 C CA . ARG A 1 91 ? 18.762 2.185 -6.650 1.00 89.56 91 ARG A CA 1
ATOM 687 C C . ARG A 1 91 ? 17.737 2.343 -5.528 1.00 89.56 91 ARG A C 1
ATOM 689 O O . ARG A 1 91 ? 17.865 3.255 -4.714 1.00 89.56 91 ARG A O 1
ATOM 696 N N . HIS A 1 92 ? 16.748 1.452 -5.451 1.00 90.12 92 HIS A N 1
ATOM 697 C CA . HIS A 1 92 ? 15.780 1.450 -4.353 1.00 90.12 92 HIS A CA 1
ATOM 698 C C . HIS A 1 92 ? 16.426 1.117 -3.008 1.00 90.12 92 HIS A C 1
ATOM 700 O O . HIS A 1 92 ? 16.090 1.758 -2.011 1.00 90.12 92 HIS A O 1
ATOM 706 N N . ARG A 1 93 ? 17.360 0.156 -2.963 1.00 91.38 93 ARG A N 1
ATOM 707 C CA . ARG A 1 93 ? 18.127 -0.160 -1.748 1.00 91.38 93 ARG A CA 1
ATOM 708 C C . ARG A 1 93 ? 18.853 1.085 -1.234 1.00 91.38 93 ARG A C 1
ATOM 710 O O . ARG A 1 93 ? 18.625 1.504 -0.102 1.00 91.38 93 ARG A O 1
ATOM 717 N N . LEU A 1 94 ? 19.625 1.735 -2.104 1.00 92.06 94 LEU A N 1
ATOM 718 C CA . LEU A 1 94 ? 20.373 2.954 -1.786 1.00 92.06 94 LEU A CA 1
ATOM 719 C C . LEU A 1 94 ? 19.471 4.138 -1.413 1.00 92.06 94 LEU A C 1
ATOM 721 O O . LEU A 1 94 ? 19.828 4.933 -0.544 1.00 92.06 94 LEU A O 1
ATOM 725 N N . PHE A 1 95 ? 18.298 4.267 -2.039 1.00 92.31 95 PHE A N 1
ATOM 726 C CA . PHE A 1 95 ? 17.312 5.279 -1.662 1.00 92.31 95 PHE A CA 1
ATOM 727 C C . PHE A 1 95 ? 16.782 5.053 -0.246 1.00 92.31 95 PHE A C 1
ATOM 729 O O . PHE A 1 95 ? 16.663 6.005 0.511 1.00 92.31 95 PHE A O 1
ATOM 736 N N . ARG A 1 96 ? 16.487 3.812 0.150 1.00 91.69 96 ARG A N 1
ATOM 737 C CA . ARG A 1 96 ? 16.005 3.526 1.513 1.00 91.69 96 ARG A CA 1
ATOM 738 C C . ARG A 1 96 ? 17.050 3.838 2.582 1.00 91.69 96 ARG A C 1
ATOM 740 O O . ARG A 1 96 ? 16.677 4.172 3.700 1.00 91.69 96 ARG A O 1
ATOM 747 N N . GLU A 1 97 ? 18.327 3.727 2.233 1.00 93.50 97 GLU A N 1
ATOM 748 C CA . GLU A 1 97 ? 19.451 4.030 3.121 1.00 93.50 97 GLU A CA 1
ATOM 749 C C . GLU A 1 97 ? 19.723 5.537 3.216 1.00 93.50 97 GLU A C 1
ATOM 751 O O . GLU A 1 97 ? 19.885 6.066 4.311 1.00 93.50 97 GLU A O 1
ATOM 756 N N . ASN A 1 98 ? 19.738 6.236 2.077 1.00 91.12 98 ASN A N 1
ATOM 757 C CA . ASN A 1 98 ? 20.216 7.621 1.992 1.00 91.12 98 ASN A CA 1
ATOM 758 C C . ASN A 1 98 ? 19.105 8.664 1.782 1.00 91.12 98 ASN A C 1
ATOM 760 O O . ASN A 1 98 ? 19.383 9.860 1.785 1.00 91.12 98 ASN A O 1
ATOM 764 N N . LEU A 1 99 ? 17.869 8.224 1.526 1.00 89.44 99 LEU A N 1
ATOM 765 C CA . LEU A 1 99 ? 16.683 9.034 1.204 1.00 89.44 99 LEU A CA 1
ATOM 766 C C . LEU A 1 99 ? 16.895 10.059 0.076 1.00 89.44 99 LEU A C 1
ATOM 768 O O . LEU A 1 99 ? 16.173 11.049 -0.022 1.00 89.44 99 LEU A O 1
ATOM 772 N N . ASN A 1 100 ? 17.873 9.821 -0.804 1.00 85.38 100 ASN A N 1
ATOM 773 C CA . ASN A 1 100 ? 18.214 10.733 -1.889 1.00 85.38 100 ASN A CA 1
ATOM 774 C C . ASN A 1 100 ? 17.381 10.429 -3.153 1.00 85.38 100 ASN A C 1
ATOM 776 O O . ASN A 1 100 ? 17.642 9.425 -3.826 1.00 85.38 100 ASN A O 1
ATOM 780 N N . PRO A 1 101 ? 16.432 11.301 -3.542 1.00 85.94 101 PRO A N 1
ATOM 781 C CA . PRO A 1 101 ? 15.531 11.050 -4.668 1.00 85.94 101 PRO A CA 1
ATOM 782 C C . PRO A 1 101 ? 16.234 11.052 -6.035 1.00 85.94 101 PRO A C 1
ATOM 784 O O . PRO A 1 101 ? 15.706 10.492 -6.995 1.00 85.94 101 PRO A O 1
ATOM 787 N N . LEU A 1 102 ? 17.439 11.628 -6.142 1.00 86.31 102 LEU A N 1
ATOM 788 C CA . LEU A 1 102 ? 18.205 11.662 -7.394 1.00 86.31 102 LEU A CA 1
ATOM 789 C C . LEU A 1 102 ? 18.650 10.261 -7.845 1.00 86.31 102 LEU A C 1
ATOM 791 O O . LEU A 1 102 ? 18.850 10.036 -9.036 1.00 86.31 102 LEU A O 1
ATOM 795 N N . ILE A 1 103 ? 18.742 9.305 -6.913 1.00 85.12 103 ILE A N 1
ATOM 796 C CA . ILE A 1 103 ? 19.145 7.913 -7.171 1.00 85.12 103 ILE A CA 1
ATOM 797 C C . ILE A 1 103 ? 18.072 7.154 -7.973 1.00 85.12 103 ILE A C 1
ATOM 799 O O . ILE A 1 103 ? 18.386 6.217 -8.704 1.00 85.12 103 ILE A O 1
ATOM 803 N N . LEU A 1 104 ? 16.806 7.574 -7.887 1.00 79.69 104 LEU A N 1
ATOM 804 C CA . LEU A 1 104 ? 15.682 6.939 -8.584 1.00 79.69 104 LEU A CA 1
ATOM 805 C C . LEU A 1 104 ? 15.538 7.407 -10.042 1.00 79.69 104 LEU A C 1
ATOM 807 O O . LEU A 1 104 ? 14.783 6.812 -10.809 1.00 79.69 104 LEU A O 1
ATOM 811 N N . SER A 1 105 ? 16.253 8.464 -10.439 1.00 77.31 105 SER A N 1
ATOM 812 C CA . SER A 1 105 ? 16.126 9.057 -11.770 1.00 77.31 105 SER A CA 1
ATOM 813 C C . SER A 1 105 ? 17.010 8.331 -12.796 1.00 77.31 105 SER A C 1
ATOM 815 O O . SER A 1 105 ? 18.231 8.296 -12.634 1.00 77.31 105 SER A O 1
ATOM 817 N N . PRO A 1 106 ? 16.452 7.808 -13.907 1.00 63.72 106 PRO A N 1
ATOM 818 C CA . PRO A 1 106 ? 17.235 7.124 -14.940 1.00 63.72 106 PRO A CA 1
ATOM 819 C C . PRO A 1 106 ? 18.192 8.063 -15.700 1.00 63.72 106 PRO A C 1
ATOM 821 O O . PRO A 1 106 ? 19.168 7.594 -16.279 1.00 63.72 106 PRO A O 1
ATOM 824 N N . LEU A 1 107 ? 17.962 9.384 -15.654 1.00 59.66 107 LEU A N 1
ATOM 825 C CA . LEU A 1 107 ? 18.819 10.408 -16.269 1.00 59.66 107 LEU A CA 1
ATOM 826 C C . LEU A 1 107 ? 20.190 10.584 -15.591 1.00 59.66 107 LEU A C 1
ATOM 828 O O . LEU A 1 107 ? 21.079 11.189 -16.185 1.00 59.66 107 LEU A O 1
ATOM 832 N N . GLY A 1 108 ? 20.394 10.055 -14.380 1.00 54.44 108 GLY A N 1
ATOM 833 C CA . GLY A 1 108 ? 21.675 10.168 -13.671 1.00 54.44 108 GLY A CA 1
ATOM 834 C C . GLY A 1 108 ? 22.813 9.322 -14.258 1.00 54.44 108 GLY A C 1
ATOM 835 O O . GLY A 1 108 ? 23.953 9.496 -13.848 1.00 54.44 108 GLY A O 1
ATOM 836 N N . ALA A 1 109 ? 22.522 8.419 -15.203 1.00 52.56 109 ALA A N 1
ATOM 837 C CA . ALA A 1 109 ? 23.490 7.486 -15.793 1.00 52.56 109 ALA A CA 1
ATOM 838 C C . ALA A 1 109 ? 24.054 7.927 -17.164 1.00 52.56 109 ALA A C 1
ATOM 840 O O . ALA A 1 109 ? 24.766 7.154 -17.795 1.00 52.56 109 ALA A O 1
ATOM 841 N N . GLN A 1 110 ? 23.721 9.132 -17.648 1.00 47.16 110 GLN A N 1
ATOM 842 C CA . GLN A 1 110 ? 24.191 9.670 -18.940 1.00 47.16 110 GLN A CA 1
ATOM 843 C C . GLN A 1 110 ? 25.203 10.825 -18.805 1.00 47.16 110 GLN A C 1
ATOM 845 O O . GLN A 1 110 ? 25.235 11.726 -19.644 1.00 47.16 110 GLN A O 1
ATOM 850 N N . ARG A 1 111 ? 26.029 10.829 -17.758 1.00 37.16 111 ARG A N 1
ATOM 851 C CA . ARG A 1 111 ? 27.199 11.714 -17.671 1.00 37.16 111 ARG A CA 1
ATOM 852 C C . ARG A 1 111 ? 28.448 10.933 -17.330 1.00 37.16 111 ARG A C 1
ATOM 854 O O . ARG A 1 111 ? 28.346 10.062 -16.442 1.00 37.16 111 ARG A O 1
#

Sequence (111 aa):
MVEIQKAAKAVFAALVFAGLQILVITPVQADQGDTVRLSVEGLSASLGEDEPRVLYILPWQAPSLPRRPRADLNDEAPELVRPADPVAMERHRLFRENLNPLILSPLGAQR